Protein AF-A0A357C2K4-F1 (afdb_monomer_lite)

Foldseek 3Di:
DVVVVLVVVVVVLQVVLVVCVVVVNNVVSVVSVVVNVDDPPPPPDCPDPPPPPPPPPPPDDDD

Radius of gyration: 24.49 Å; chains: 1; bounding box: 33×60×54 Å

pLDDT: mean 75.25, std 20.56, range [46.03, 98.38]

Secondary structure (DSSP, 8-state):
-HHHHHHHHHHHHHHH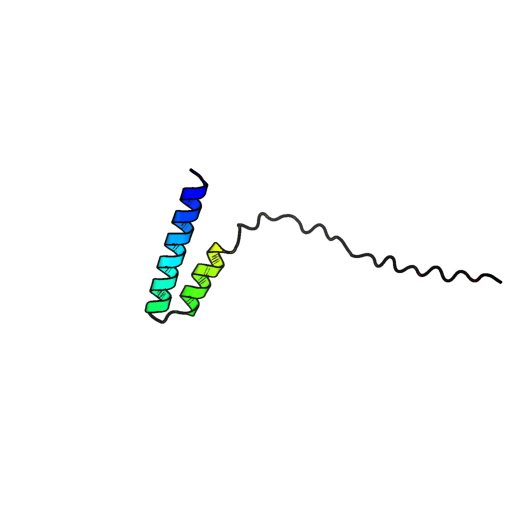HHHHHHTT-HHHHHHHHHHTTS-------------------------

Structure (mmCIF, N/CA/C/O backbone):
data_AF-A0A357C2K4-F1
#
_entry.id   AF-A0A357C2K4-F1
#
loop_
_atom_site.group_PDB
_atom_site.id
_atom_site.type_symbol
_atom_site.label_atom_id
_atom_site.label_alt_id
_atom_site.label_comp_id
_atom_site.label_asym_id
_atom_site.label_entity_id
_atom_site.label_seq_id
_atom_site.pdbx_PDB_ins_code
_atom_site.Cartn_x
_atom_site.Cartn_y
_atom_sit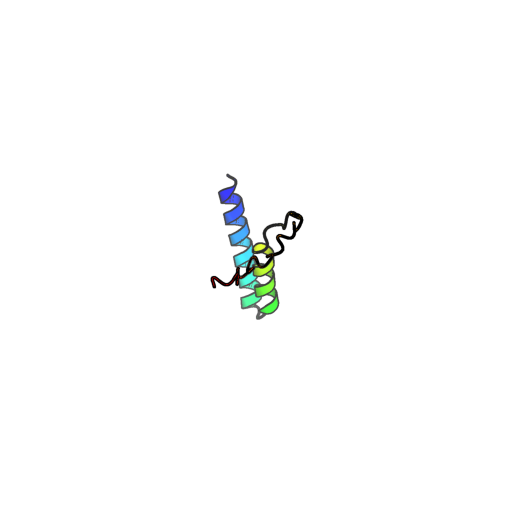e.Cartn_z
_atom_site.occupancy
_atom_site.B_iso_or_equiv
_atom_site.auth_seq_id
_atom_site.auth_comp_id
_atom_site.auth_asym_id
_atom_site.auth_atom_id
_atom_site.pdbx_PDB_model_num
ATOM 1 N N . MET A 1 1 ? -14.285 -8.461 19.365 1.00 62.50 1 MET A N 1
ATOM 2 C CA . MET A 1 1 ? -13.442 -8.794 18.187 1.00 62.50 1 MET A CA 1
ATOM 3 C C . MET A 1 1 ? -12.982 -7.564 17.375 1.00 62.50 1 MET A C 1
ATOM 5 O O . MET A 1 1 ? -12.763 -7.680 16.177 1.00 62.50 1 MET A O 1
ATOM 9 N N . LYS A 1 2 ? -12.802 -6.374 17.976 1.00 72.44 2 LYS A N 1
ATOM 10 C CA . LYS A 1 2 ? -12.373 -5.172 17.224 1.00 72.44 2 LYS A CA 1
ATOM 11 C C . LYS A 1 2 ? -10.879 -5.199 16.858 1.00 72.44 2 LYS A C 1
ATOM 13 O O . LYS A 1 2 ? -10.517 -4.772 15.771 1.00 72.44 2 LYS A O 1
ATOM 18 N N . GLY A 1 3 ? -10.036 -5.761 17.729 1.00 82.81 3 GLY A N 1
ATOM 19 C CA . GLY A 1 3 ? -8.596 -5.904 17.475 1.00 82.81 3 GLY A CA 1
ATOM 20 C C . GLY A 1 3 ? -8.275 -6.842 16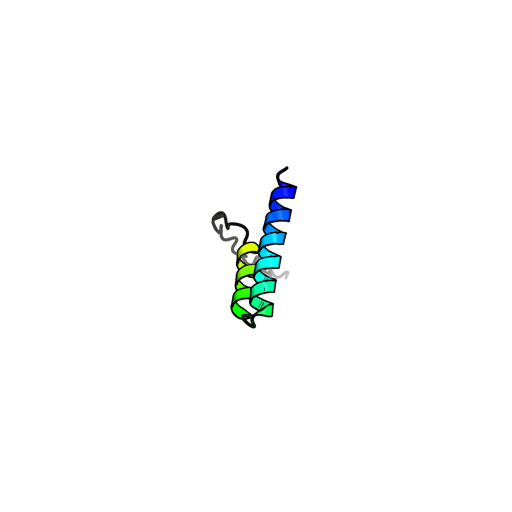.310 1.00 82.81 3 GLY A C 1
ATOM 21 O O . GLY A 1 3 ? -7.448 -6.500 15.474 1.00 82.81 3 GLY A O 1
ATOM 22 N N . LEU A 1 4 ? -8.993 -7.967 16.200 1.00 89.44 4 LEU A N 1
ATOM 23 C CA . LEU A 1 4 ? -8.801 -8.920 15.103 1.00 89.44 4 LEU A CA 1
ATOM 24 C C . LEU A 1 4 ? -9.083 -8.277 13.738 1.00 89.44 4 LEU A C 1
ATOM 26 O O . LEU A 1 4 ? -8.266 -8.402 12.840 1.00 89.44 4 LEU A O 1
ATOM 30 N N . LYS A 1 5 ? -10.171 -7.503 13.616 1.00 86.06 5 LYS A N 1
ATOM 31 C CA . LYS A 1 5 ? -10.504 -6.772 12.379 1.00 86.06 5 LYS A CA 1
ATOM 32 C C . LYS A 1 5 ? -9.435 -5.750 11.976 1.00 86.06 5 LYS A C 1
ATOM 34 O O . LYS A 1 5 ? -9.179 -5.553 10.795 1.00 86.06 5 LYS A O 1
ATOM 39 N N . LYS A 1 6 ? -8.807 -5.087 12.953 1.00 88.56 6 LYS A N 1
ATOM 40 C CA . LYS A 1 6 ? -7.712 -4.142 12.686 1.00 88.56 6 LYS A CA 1
ATOM 41 C C . LYS A 1 6 ? -6.453 -4.868 12.207 1.00 88.56 6 LYS A C 1
ATOM 43 O O . LYS A 1 6 ? -5.759 -4.364 11.331 1.00 88.56 6 LYS A O 1
ATOM 48 N N . LEU A 1 7 ? -6.172 -6.043 12.771 1.00 89.88 7 LEU A N 1
ATOM 49 C CA . LEU A 1 7 ? -5.037 -6.867 12.368 1.00 89.88 7 LEU A CA 1
ATOM 50 C C . LEU A 1 7 ? -5.218 -7.432 10.953 1.00 89.88 7 LEU A C 1
ATOM 52 O O . LEU A 1 7 ? -4.283 -7.354 10.164 1.00 89.88 7 LEU A O 1
ATOM 56 N N . THR A 1 8 ? -6.411 -7.937 10.618 1.00 92.62 8 THR A N 1
ATOM 57 C CA . THR A 1 8 ? -6.704 -8.453 9.270 1.00 92.62 8 THR A CA 1
ATOM 58 C C . THR A 1 8 ? -6.614 -7.354 8.220 1.00 92.62 8 THR A C 1
ATOM 60 O O . THR A 1 8 ? -5.940 -7.547 7.217 1.00 92.62 8 THR A O 1
ATOM 63 N N . LYS A 1 9 ? -7.172 -6.165 8.493 1.00 90.81 9 LYS A N 1
ATOM 64 C CA . LYS A 1 9 ? -7.056 -5.015 7.584 1.00 90.81 9 LYS A CA 1
ATOM 65 C C . LYS A 1 9 ? -5.592 -4.649 7.319 1.00 90.81 9 LYS A C 1
ATOM 67 O O . LYS A 1 9 ? -5.186 -4.507 6.176 1.00 90.81 9 LYS A O 1
ATOM 72 N N . ARG A 1 10 ? -4.775 -4.551 8.374 1.00 91.56 10 ARG A N 1
ATOM 73 C CA . ARG A 1 10 ? -3.350 -4.217 8.226 1.00 91.56 10 ARG A CA 1
ATOM 74 C C . ARG A 1 10 ? -2.585 -5.283 7.436 1.00 91.56 10 ARG A C 1
ATOM 76 O O . ARG A 1 10 ? -1.674 -4.946 6.688 1.00 91.56 10 ARG A O 1
ATOM 83 N N . PHE A 1 11 ? -2.940 -6.555 7.613 1.00 94.94 11 PHE A N 1
ATOM 84 C CA . PHE A 1 11 ? -2.364 -7.652 6.840 1.00 94.94 11 PHE A CA 1
ATOM 85 C C . PHE A 1 11 ? -2.721 -7.544 5.350 1.00 94.94 11 PHE A C 1
ATOM 87 O O . PHE A 1 11 ? -1.830 -7.626 4.512 1.00 94.94 11 PHE A O 1
ATOM 94 N N . GLU A 1 12 ? -3.987 -7.286 5.020 1.00 94.94 12 GLU A N 1
ATOM 95 C CA . GLU A 1 12 ? -4.441 -7.074 3.637 1.00 94.94 12 GLU A CA 1
ATOM 96 C C . GLU A 1 12 ? -3.709 -5.896 2.968 1.00 94.94 12 GLU A C 1
ATOM 98 O O . GLU A 1 12 ? -3.187 -6.042 1.860 1.00 94.94 12 GLU A O 1
ATOM 103 N N . THR A 1 13 ? -3.582 -4.760 3.667 1.00 95.88 13 THR A N 1
ATOM 104 C CA . THR A 1 13 ? -2.827 -3.588 3.190 1.00 95.88 13 THR A CA 1
ATOM 105 C C . THR A 1 13 ? -1.368 -3.937 2.887 1.00 95.88 13 THR A C 1
ATOM 107 O O . THR A 1 13 ? -0.841 -3.550 1.845 1.00 95.88 13 THR A O 1
ATOM 110 N N . LEU A 1 14 ? -0.711 -4.701 3.769 1.00 96.31 14 LEU A N 1
ATOM 111 C CA . LEU A 1 14 ? 0.679 -5.122 3.575 1.00 96.31 14 LEU A CA 1
ATOM 112 C C . LEU A 1 14 ? 0.835 -6.030 2.355 1.00 96.31 14 LEU A C 1
ATOM 114 O O . LEU A 1 14 ? 1.715 -5.785 1.536 1.00 96.31 14 LEU A O 1
ATOM 118 N N . MET A 1 15 ? -0.021 -7.044 2.208 1.00 97.88 15 MET A N 1
ATOM 119 C CA . MET A 1 15 ? 0.038 -7.953 1.057 1.00 97.88 15 MET A CA 1
ATOM 120 C C . MET A 1 15 ? -0.189 -7.211 -0.265 1.00 97.88 15 MET A C 1
ATOM 122 O O . MET A 1 15 ? 0.476 -7.492 -1.263 1.00 97.88 15 MET A O 1
ATOM 126 N N . THR A 1 16 ? -1.077 -6.216 -0.256 1.00 97.19 16 THR A N 1
ATOM 127 C CA . THR A 1 16 ? -1.327 -5.361 -1.422 1.00 97.19 16 THR A CA 1
ATOM 128 C C . THR A 1 16 ? -0.085 -4.539 -1.767 1.00 97.19 16 THR A C 1
ATOM 130 O O . THR A 1 16 ? 0.386 -4.598 -2.898 1.00 97.19 16 THR A O 1
ATOM 133 N N . ALA A 1 17 ? 0.507 -3.842 -0.792 1.00 97.81 17 ALA A N 1
ATOM 134 C CA . ALA A 1 17 ? 1.724 -3.059 -1.008 1.00 97.81 17 ALA A CA 1
ATOM 135 C C . ALA A 1 17 ? 2.902 -3.919 -1.507 1.00 97.81 17 ALA A C 1
ATOM 137 O O . ALA A 1 17 ? 3.631 -3.493 -2.400 1.00 97.81 17 ALA A O 1
ATOM 138 N N . ILE A 1 18 ? 3.063 -5.139 -0.976 1.00 97.94 18 ILE A N 1
ATOM 139 C CA . ILE A 1 18 ? 4.084 -6.097 -1.435 1.00 97.94 18 ILE A CA 1
ATOM 140 C C . ILE A 1 18 ? 3.883 -6.430 -2.914 1.00 97.94 18 ILE A C 1
ATOM 142 O O . ILE A 1 18 ? 4.841 -6.369 -3.674 1.00 97.94 18 ILE A O 1
ATOM 146 N N . THR A 1 19 ? 2.646 -6.700 -3.336 1.00 98.31 19 THR A N 1
ATOM 147 C CA . THR A 1 19 ? 2.333 -7.039 -4.735 1.00 98.31 19 THR A CA 1
ATOM 148 C C . THR A 1 19 ? 2.761 -5.923 -5.697 1.00 98.31 19 THR A C 1
ATOM 150 O O . THR A 1 19 ? 3.379 -6.189 -6.725 1.00 98.31 19 THR A O 1
ATOM 153 N N . PHE A 1 20 ? 2.494 -4.659 -5.347 1.00 98.00 20 PHE A N 1
ATOM 154 C CA . PHE A 1 20 ? 2.935 -3.512 -6.149 1.00 98.00 20 PHE A CA 1
ATOM 155 C C . PHE A 1 20 ? 4.459 -3.348 -6.142 1.00 98.00 20 PHE A C 1
ATOM 157 O O . PHE A 1 20 ? 5.056 -3.094 -7.185 1.00 98.00 20 PHE A O 1
ATOM 164 N N . ALA A 1 21 ? 5.111 -3.558 -4.995 1.00 98.38 21 ALA A N 1
ATOM 165 C CA . ALA A 1 21 ? 6.568 -3.517 -4.915 1.00 98.38 21 ALA A CA 1
ATOM 166 C C . ALA A 1 21 ? 7.228 -4.614 -5.773 1.00 98.38 21 ALA A C 1
ATOM 168 O O . ALA A 1 21 ? 8.225 -4.347 -6.440 1.00 98.38 21 ALA A O 1
ATOM 169 N N . GLU A 1 22 ? 6.659 -5.823 -5.802 1.00 98.31 22 GLU A N 1
ATOM 170 C CA . GLU A 1 22 ? 7.117 -6.937 -6.644 1.00 98.31 22 GLU A CA 1
ATOM 171 C C . GLU A 1 22 ? 6.939 -6.652 -8.141 1.00 98.31 22 GLU A C 1
ATOM 173 O O . GLU A 1 22 ? 7.773 -7.060 -8.949 1.00 98.31 22 GLU A O 1
ATOM 178 N N . ALA A 1 23 ? 5.903 -5.895 -8.512 1.00 98.25 23 ALA A N 1
ATOM 179 C CA . ALA A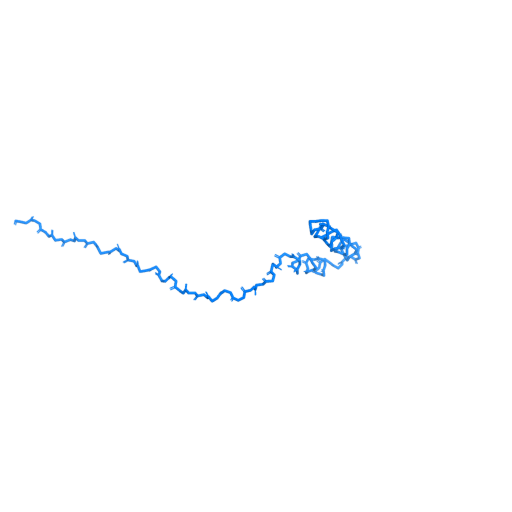 1 23 ? 5.697 -5.408 -9.875 1.00 98.25 23 ALA A CA 1
ATOM 180 C C . ALA A 1 23 ? 6.623 -4.232 -10.261 1.00 98.25 23 ALA A C 1
ATOM 182 O O . ALA A 1 23 ? 6.622 -3.806 -11.415 1.00 98.25 23 ALA A O 1
ATOM 183 N N . GLY A 1 24 ? 7.423 -3.709 -9.322 1.00 97.81 24 GLY A N 1
ATOM 184 C CA . GLY A 1 24 ? 8.292 -2.544 -9.527 1.00 97.81 24 GLY A CA 1
ATOM 185 C C . GLY A 1 24 ? 7.593 -1.192 -9.342 1.00 97.81 24 GLY A C 1
ATOM 186 O O . GLY A 1 24 ? 8.205 -0.146 -9.559 1.00 97.81 24 GLY A O 1
ATOM 187 N N . GLU A 1 25 ? 6.336 -1.185 -8.901 1.00 98.25 25 GLU A N 1
ATOM 188 C CA . GLU A 1 25 ? 5.550 0.017 -8.613 1.00 98.25 25 GLU A CA 1
ATOM 189 C C . GLU A 1 25 ? 5.789 0.509 -7.175 1.00 98.25 25 GLU A C 1
ATOM 191 O O . GLU A 1 25 ? 4.916 0.478 -6.303 1.00 98.25 25 GLU A O 1
ATOM 196 N N . PHE A 1 26 ? 7.014 0.958 -6.899 1.00 96.88 26 PHE A N 1
ATOM 197 C CA . PHE A 1 26 ? 7.426 1.348 -5.546 1.00 96.88 26 PHE A CA 1
ATOM 198 C C . PHE A 1 26 ? 6.666 2.563 -4.999 1.00 96.88 26 PHE A C 1
ATOM 200 O O . PHE A 1 26 ? 6.385 2.620 -3.802 1.00 96.88 26 PHE A O 1
ATOM 207 N N . GLU A 1 27 ? 6.323 3.528 -5.855 1.00 97.06 27 GLU A N 1
ATOM 208 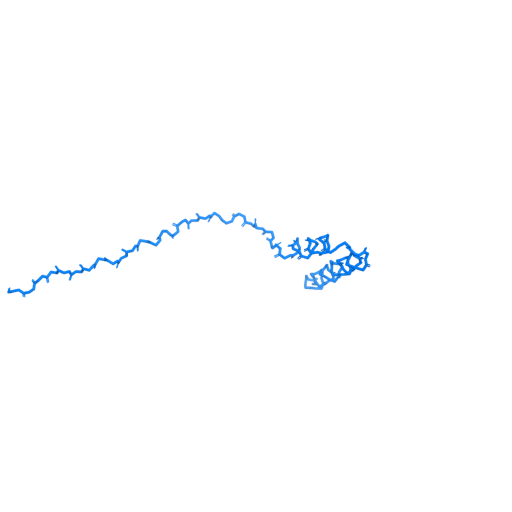C CA . GLU A 1 27 ? 5.564 4.722 -5.461 1.00 97.06 27 GLU A CA 1
ATOM 209 C C . GLU A 1 27 ? 4.165 4.339 -4.965 1.00 97.06 27 GLU A C 1
ATOM 211 O O . GLU A 1 27 ? 3.792 4.712 -3.849 1.00 97.06 27 GLU A O 1
ATOM 216 N N . THR A 1 28 ? 3.461 3.491 -5.724 1.00 96.81 28 THR A N 1
ATOM 217 C CA . THR A 1 28 ? 2.150 2.933 -5.367 1.00 96.81 28 THR A CA 1
ATOM 218 C C . THR A 1 28 ? 2.216 2.145 -4.058 1.00 96.81 28 THR A C 1
ATOM 220 O O . THR A 1 28 ? 1.408 2.354 -3.152 1.00 96.81 28 THR A O 1
ATOM 223 N N . ALA A 1 29 ? 3.221 1.276 -3.900 1.00 97.00 29 ALA A N 1
ATOM 224 C CA . ALA A 1 29 ? 3.411 0.506 -2.673 1.00 97.00 29 ALA A CA 1
ATOM 225 C C . ALA A 1 29 ? 3.595 1.407 -1.436 1.00 97.00 29 ALA A C 1
ATOM 227 O O . ALA A 1 29 ? 3.038 1.137 -0.371 1.00 97.00 29 ALA A O 1
ATOM 228 N N . ILE A 1 30 ? 4.356 2.498 -1.572 1.00 95.31 30 ILE A N 1
ATOM 229 C CA . ILE A 1 30 ? 4.570 3.476 -0.498 1.00 95.31 30 ILE A CA 1
ATOM 230 C C . ILE A 1 30 ? 3.279 4.242 -0.179 1.00 95.31 30 ILE A C 1
ATOM 232 O O . ILE A 1 30 ? 3.011 4.510 0.994 1.00 95.31 30 ILE A O 1
ATOM 236 N N . GLU A 1 31 ? 2.493 4.613 -1.188 1.00 95.94 31 GLU A N 1
ATOM 237 C CA . GLU A 1 31 ? 1.222 5.323 -1.009 1.00 95.94 31 GLU A CA 1
ATOM 238 C C . GLU A 1 31 ? 0.204 4.481 -0.229 1.00 95.94 31 GLU A C 1
ATOM 240 O O . GLU A 1 31 ? -0.314 4.945 0.789 1.00 95.94 31 GLU A O 1
ATOM 245 N N . ILE A 1 32 ? 0.048 3.202 -0.588 1.00 94.81 32 ILE A N 1
ATOM 246 C CA . ILE A 1 32 ? -0.825 2.240 0.111 1.00 94.81 32 ILE A CA 1
ATOM 247 C C . ILE A 1 32 ? -0.496 2.158 1.612 1.00 94.81 32 ILE A C 1
ATOM 249 O O . ILE A 1 32 ? -1.388 2.100 2.462 1.00 94.81 32 ILE A O 1
ATOM 253 N N . LEU A 1 33 ? 0.790 2.189 1.975 1.00 92.75 33 LEU A N 1
ATOM 254 C CA . LEU A 1 33 ? 1.215 2.145 3.379 1.00 92.75 33 LEU A CA 1
ATOM 255 C C . LEU A 1 33 ? 0.975 3.465 4.128 1.00 92.75 33 LEU A C 1
ATOM 257 O O . LEU A 1 33 ? 0.816 3.453 5.352 1.00 92.75 33 LEU A O 1
ATOM 261 N N . LYS A 1 34 ? 0.954 4.602 3.425 1.00 89.50 34 LYS A N 1
ATOM 262 C CA . LYS A 1 34 ? 0.690 5.924 4.015 1.00 89.50 34 LYS A CA 1
ATOM 263 C C . LYS A 1 34 ? -0.793 6.135 4.305 1.00 89.50 34 LYS A C 1
ATOM 265 O O . LYS A 1 34 ? -1.112 6.725 5.336 1.00 89.50 34 LYS A O 1
ATOM 270 N N . GLU A 1 35 ? -1.679 5.640 3.444 1.00 76.25 35 GLU A N 1
ATOM 271 C CA . GLU A 1 35 ? -3.130 5.754 3.631 1.00 76.25 35 GLU A CA 1
ATOM 272 C C . GLU A 1 35 ? -3.608 5.065 4.918 1.00 76.25 35 GLU A C 1
ATOM 274 O O . GLU A 1 35 ? -4.429 5.616 5.647 1.00 76.25 35 GLU A O 1
ATOM 279 N N . ASP A 1 36 ? -3.039 3.908 5.269 1.00 69.00 36 ASP A N 1
ATOM 280 C CA . ASP A 1 36 ? -3.416 3.181 6.493 1.00 69.00 36 ASP A CA 1
ATOM 281 C C . ASP A 1 36 ? -2.739 3.743 7.764 1.00 69.00 36 ASP A C 1
ATOM 283 O O . ASP A 1 36 ? -3.148 3.440 8.889 1.00 69.00 36 ASP A O 1
ATOM 287 N N . ALA A 1 37 ? -1.712 4.589 7.602 1.00 62.56 37 ALA A N 1
ATOM 288 C CA . ALA A 1 37 ? -1.025 5.274 8.697 1.00 62.56 37 ALA A CA 1
ATOM 289 C C . ALA A 1 37 ? -1.716 6.575 9.133 1.00 62.56 37 ALA A C 1
ATOM 291 O O . ALA A 1 37 ? -1.434 7.054 10.233 1.00 62.56 37 ALA A O 1
ATOM 292 N N . GLN A 1 38 ? -2.614 7.136 8.318 1.00 58.06 38 GLN A N 1
ATOM 293 C CA . GLN A 1 38 ? -3.422 8.286 8.710 1.00 58.06 38 GLN A CA 1
ATOM 294 C C . GLN A 1 38 ? -4.614 7.793 9.543 1.00 58.06 38 GLN A C 1
ATOM 296 O O . GLN A 1 38 ? -5.558 7.224 8.989 1.00 58.06 38 GLN A O 1
ATOM 301 N N . PRO A 1 39 ? -4.622 7.974 10.880 1.00 53.22 39 PRO A N 1
ATOM 302 C CA . PRO A 1 39 ? -5.874 7.859 11.606 1.00 53.22 39 PRO A CA 1
ATOM 303 C C . PRO A 1 39 ? -6.808 8.914 11.021 1.00 53.22 39 PRO A C 1
ATOM 305 O O . PRO A 1 39 ? -6.380 10.050 10.826 1.00 53.22 39 PRO A O 1
ATOM 308 N N . GLU A 1 40 ? -8.056 8.542 10.736 1.00 52.75 40 GLU A N 1
ATOM 309 C CA . GLU A 1 40 ? -9.117 9.482 10.382 1.00 52.75 40 GLU A CA 1
ATOM 310 C C . GLU A 1 40 ? -8.996 10.710 11.287 1.00 52.75 40 GLU A C 1
ATOM 312 O O . GLU A 1 40 ? -9.246 10.639 12.497 1.00 52.75 40 GLU A O 1
ATOM 317 N N . VAL A 1 41 ? -8.505 11.813 10.720 1.00 47.97 41 VAL A N 1
ATOM 318 C CA . VAL A 1 41 ? -8.331 13.061 11.443 1.00 47.97 41 VAL A CA 1
ATOM 319 C C . VAL A 1 41 ? -9.744 13.548 11.705 1.00 47.97 41 VAL A C 1
ATOM 321 O O . VAL A 1 41 ? -10.340 14.249 10.894 1.00 47.97 41 VAL A O 1
ATOM 324 N N . LYS A 1 42 ? -10.315 13.150 12.845 1.00 46.75 42 LYS A N 1
ATOM 325 C CA . LYS A 1 42 ? -11.376 13.935 13.458 1.00 46.75 42 LYS A CA 1
ATOM 326 C C . LYS A 1 42 ? -10.781 15.319 13.621 1.00 46.75 42 LYS A C 1
ATOM 328 O O . LYS A 1 42 ? -9.801 15.483 14.343 1.00 46.75 42 LYS A O 1
ATOM 333 N N . THR A 1 43 ? -11.349 16.265 12.892 1.00 46.03 43 THR A N 1
ATOM 334 C CA . THR A 1 43 ? -11.160 17.705 12.998 1.00 46.03 43 THR A CA 1
ATOM 335 C C . THR A 1 43 ? -11.297 18.108 14.467 1.00 46.03 43 THR A C 1
ATOM 337 O O . THR A 1 43 ? -12.369 18.457 14.945 1.00 46.03 43 THR A O 1
ATOM 340 N N . ALA A 1 44 ? -10.213 17.985 15.227 1.00 48.34 44 ALA A N 1
ATOM 341 C CA . ALA A 1 44 ? -10.049 18.657 16.495 1.00 48.34 44 ALA A CA 1
ATOM 342 C C . ALA A 1 44 ? -9.555 20.048 16.127 1.00 48.34 44 ALA A C 1
ATOM 344 O O . ALA A 1 44 ? -8.445 20.213 15.614 1.00 48.34 44 ALA A O 1
ATOM 345 N N . GLU A 1 45 ? -10.440 21.024 16.302 1.00 49.62 45 GLU A N 1
ATOM 346 C CA . GLU A 1 45 ? -10.137 22.435 16.157 1.00 49.62 45 GLU A CA 1
ATOM 347 C C . GLU A 1 45 ? -8.792 22.750 16.808 1.00 49.62 45 GLU A C 1
ATOM 349 O O . GLU A 1 45 ? -8.525 22.450 17.974 1.00 49.62 45 GLU A O 1
ATOM 354 N N . ARG A 1 46 ? -7.921 23.353 16.006 1.00 47.53 46 ARG A N 1
ATOM 355 C CA . ARG A 1 46 ? -6.635 23.884 16.420 1.00 47.53 46 ARG A CA 1
ATOM 356 C C . ARG A 1 46 ? -6.904 25.080 17.337 1.00 47.53 46 ARG A C 1
ATOM 358 O O . ARG A 1 46 ? -6.834 26.219 16.892 1.00 47.53 46 ARG A O 1
ATOM 365 N N . SER A 1 47 ? -7.227 24.842 18.610 1.00 50.34 47 SER A N 1
ATOM 366 C CA . SER A 1 47 ? -7.210 25.899 19.620 1.00 50.34 47 SER A CA 1
ATOM 367 C C . SER A 1 47 ? -5.754 26.336 19.775 1.00 50.34 47 SER A C 1
ATOM 369 O O . SER A 1 47 ? -4.933 25.618 20.356 1.00 50.34 47 SER A O 1
ATOM 371 N N . GLY A 1 48 ? -5.413 27.465 19.159 1.00 52.31 48 GLY A N 1
ATOM 372 C CA . GLY A 1 48 ? -4.084 28.050 19.195 1.00 52.31 48 GLY A CA 1
ATOM 373 C C . GLY A 1 48 ? -3.658 28.328 20.630 1.00 52.31 48 GLY A C 1
ATOM 374 O O . GLY A 1 48 ? -4.065 29.319 21.224 1.00 52.31 48 GLY A O 1
ATOM 375 N N . ARG A 1 49 ? -2.800 27.470 21.183 1.00 49.53 49 ARG A N 1
ATOM 376 C CA . ARG A 1 49 ? -1.945 27.844 22.306 1.00 49.53 49 ARG A CA 1
ATOM 377 C C . ARG A 1 49 ? -0.773 28.619 21.717 1.00 49.53 49 ARG A C 1
ATOM 379 O O . ARG A 1 49 ? 0.225 28.036 21.300 1.00 49.53 49 ARG A O 1
ATOM 386 N N . GLY A 1 50 ? -0.955 29.932 21.596 1.00 47.03 50 GLY A N 1
ATOM 387 C CA . GLY A 1 50 ? 0.160 30.850 21.426 1.00 47.03 50 GLY A CA 1
ATOM 388 C C . GLY A 1 50 ? 1.104 30.664 22.609 1.00 47.03 50 GLY A C 1
ATOM 389 O O . GLY A 1 50 ? 0.676 30.751 23.756 1.00 47.03 50 GLY A O 1
ATOM 390 N N . TYR A 1 51 ? 2.367 30.354 22.332 1.00 48.16 51 TYR A N 1
ATOM 391 C CA . TYR A 1 51 ? 3.427 30.504 23.318 1.00 48.16 51 TYR A CA 1
ATOM 392 C C . TYR A 1 51 ? 3.632 32.008 23.499 1.00 48.16 51 TYR A C 1
ATOM 394 O O . TYR A 1 51 ? 4.384 32.631 22.754 1.00 48.16 51 TYR A O 1
ATOM 402 N N . THR A 1 52 ? 2.890 32.614 24.425 1.00 60.09 52 THR A N 1
ATOM 403 C CA . THR A 1 52 ? 3.245 33.931 24.938 1.00 60.09 52 THR A CA 1
ATOM 404 C C . THR A 1 52 ? 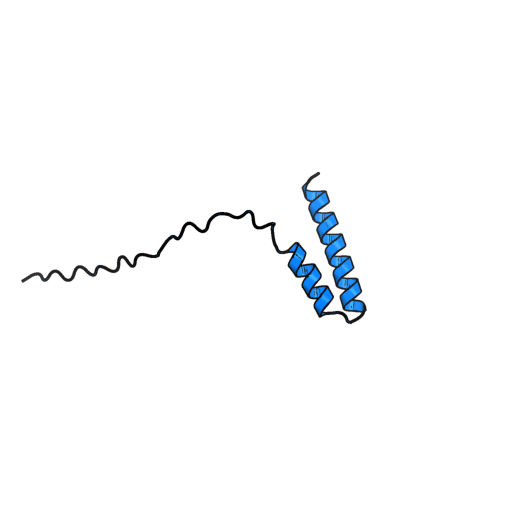4.519 33.751 25.741 1.00 60.09 52 THR A C 1
ATOM 406 O O . THR A 1 52 ? 4.578 33.013 26.722 1.00 60.09 52 THR A O 1
ATOM 409 N N . SER A 1 53 ? 5.574 34.352 25.218 1.00 56.16 53 SER A N 1
ATOM 410 C CA . SER A 1 53 ? 6.897 34.424 25.801 1.00 56.16 53 SER A CA 1
ATOM 411 C C . SER A 1 53 ? 6.826 35.224 27.102 1.00 56.16 53 SER A C 1
ATOM 413 O O . SER A 1 53 ? 7.047 36.431 27.089 1.00 56.16 53 SER A O 1
ATOM 415 N N . ASP A 1 54 ? 6.557 34.564 28.227 1.00 56.59 54 ASP A N 1
ATOM 416 C CA . ASP A 1 54 ? 6.705 35.151 29.568 1.00 56.59 54 ASP A CA 1
ATOM 417 C C . ASP A 1 54 ? 8.196 35.259 29.957 1.00 56.59 54 ASP A C 1
ATOM 419 O O . ASP A 1 54 ? 8.634 34.854 31.029 1.00 56.59 54 ASP A O 1
ATOM 423 N N . LEU A 1 55 ? 9.002 35.822 29.053 1.00 58.97 55 LEU A N 1
ATOM 424 C CA . LEU A 1 55 ? 10.313 36.397 29.341 1.00 58.97 55 LEU A CA 1
ATOM 425 C C . LEU A 1 55 ? 10.122 37.896 29.610 1.00 58.97 55 LEU A C 1
ATOM 427 O O . LEU A 1 55 ? 10.697 38.746 28.933 1.00 58.97 55 LEU A O 1
ATOM 431 N N . ALA A 1 56 ? 9.292 38.229 30.597 1.00 56.12 56 ALA A N 1
ATOM 432 C CA . ALA A 1 56 ? 9.378 39.525 31.252 1.00 56.12 56 ALA A CA 1
ATOM 433 C C . ALA A 1 56 ? 10.513 39.422 32.278 1.00 56.12 56 ALA A C 1
ATOM 435 O O . ALA A 1 56 ? 10.342 38.940 33.393 1.00 56.12 56 ALA A O 1
ATOM 436 N N . VAL A 1 57 ? 11.717 39.785 31.839 1.00 59.06 57 VAL A N 1
ATOM 437 C CA . VAL A 1 57 ? 12.869 39.995 32.717 1.00 59.06 57 VAL A CA 1
ATOM 438 C C . VAL A 1 57 ? 12.548 41.202 33.595 1.00 59.06 57 VAL A C 1
ATOM 440 O O . VAL A 1 57 ? 12.589 42.338 33.123 1.00 59.06 57 VAL A O 1
ATOM 443 N N . ASP A 1 58 ? 12.235 40.957 34.866 1.00 57.41 58 ASP A N 1
ATOM 444 C CA . ASP A 1 58 ? 12.172 41.990 35.899 1.00 57.41 58 ASP A CA 1
ATOM 445 C C . ASP A 1 58 ? 13.586 42.530 36.162 1.00 57.41 58 ASP A C 1
ATOM 447 O O . ASP A 1 58 ? 14.287 42.140 37.094 1.00 57.41 58 ASP A O 1
ATOM 451 N N . ALA A 1 59 ? 14.030 43.450 35.309 1.00 58.19 59 ALA A N 1
ATOM 452 C CA . ALA A 1 59 ? 15.149 44.337 35.584 1.00 58.19 59 ALA A CA 1
ATOM 453 C C . ALA A 1 59 ? 14.629 45.574 36.334 1.00 58.19 59 ALA A C 1
ATOM 455 O O . ALA A 1 59 ? 14.598 46.678 35.793 1.00 58.19 59 ALA A O 1
ATOM 456 N N . ALA A 1 60 ? 14.206 45.393 37.585 1.00 54.03 60 ALA A N 1
ATOM 457 C CA . ALA A 1 60 ? 13.986 46.501 38.509 1.00 54.03 60 ALA A CA 1
ATOM 458 C C . ALA A 1 60 ? 15.207 46.617 39.427 1.00 54.03 60 ALA A C 1
ATOM 460 O O . ALA A 1 60 ? 15.474 45.760 40.268 1.00 54.03 60 ALA A O 1
ATOM 461 N N . GLY A 1 61 ? 15.993 47.667 39.189 1.00 48.34 61 GLY A N 1
ATOM 462 C CA . GLY A 1 61 ? 17.218 47.964 39.914 1.00 48.34 61 GLY A CA 1
ATOM 463 C C . GLY A 1 61 ? 16.991 48.166 41.409 1.00 48.34 61 GLY A C 1
ATOM 464 O O . GLY A 1 61 ? 16.061 48.849 41.825 1.00 48.34 61 GLY A O 1
ATOM 465 N N . ASN A 1 62 ? 17.907 47.614 42.199 1.00 53.44 62 ASN A N 1
ATOM 466 C CA . ASN A 1 62 ? 18.086 47.983 43.592 1.00 53.44 62 ASN A CA 1
ATOM 467 C C . ASN A 1 62 ? 19.271 48.960 43.671 1.00 53.44 62 ASN A C 1
ATOM 469 O O . ASN A 1 62 ? 20.416 48.562 43.436 1.00 53.44 62 ASN A O 1
ATOM 473 N N . LYS A 1 63 ? 18.984 50.235 43.936 1.00 53.94 63 LYS A N 1
ATOM 474 C CA . LYS A 1 63 ? 19.935 51.225 44.450 1.00 53.94 63 LYS A CA 1
ATOM 475 C C . LYS A 1 63 ? 19.411 51.725 45.782 1.00 53.94 63 LYS A C 1
ATOM 477 O O . LYS A 1 63 ? 18.192 51.994 45.836 1.00 53.94 63 LYS A O 1
#

Sequence (63 aa):
MKGLKKLTKRFETLMTAITFAEAGEFETAIEILKEDAQPEVKTAERSGRGYTSDLAVDAAGNK